Protein AF-A0A8J2VKD3-F1 (afdb_monomer_lite)

Radius of gyration: 19.56 Å; chains: 1; bounding box: 40×34×64 Å

Sequence (168 aa):
MDTKQLANISHPVIVAPKLNPDPFVYVVRDGKDEYSLRLWQADGKEKLLEKRLDVKQVKNHRLVEWSPSGKYILVGGNRIYRASDGRIAKRLNGTAGTWSPERDRLLYVAQNRSAPGWEAPLPALAGFYLSSRRDRMLVMEEGSQGTQLRLIDLLSHQKEEAADLFTS

pLDDT: mean 74.24, std 14.99, range [37.31, 95.75]

Structure (mmCIF, N/CA/C/O backbone):
data_AF-A0A8J2VKD3-F1
#
_entry.id   AF-A0A8J2VKD3-F1
#
loop_
_atom_site.group_PDB
_atom_site.id
_atom_site.type_symbol
_atom_site.label_atom_id
_atom_site.label_alt_id
_atom_site.label_comp_id
_atom_site.label_asym_id
_atom_site.label_entity_id
_atom_site.label_seq_id
_atom_site.pdbx_PDB_ins_code
_atom_site.Cartn_x
_atom_site.Cartn_y
_atom_site.Cartn_z
_atom_site.occupancy
_atom_site.B_iso_or_equiv
_atom_site.auth_seq_id
_atom_site.auth_comp_id
_atom_site.auth_asym_id
_atom_site.auth_atom_id
_atom_site.pdbx_PDB_model_num
ATOM 1 N N . MET A 1 1 ? -8.721 4.374 21.906 1.00 52.59 1 MET A N 1
ATOM 2 C CA . MET A 1 1 ? -7.567 5.170 21.443 1.00 52.59 1 MET A CA 1
ATOM 3 C C . MET A 1 1 ? -7.432 6.390 22.352 1.00 52.59 1 MET A C 1
ATOM 5 O O . MET A 1 1 ? -8.423 7.081 22.545 1.00 52.59 1 MET A O 1
ATOM 9 N N . ASP A 1 2 ? -6.276 6.579 22.993 1.00 50.72 2 ASP A N 1
ATOM 10 C CA . ASP A 1 2 ? -6.001 7.702 23.912 1.00 50.72 2 ASP A CA 1
ATOM 11 C C . ASP A 1 2 ? -5.926 9.022 23.122 1.00 50.72 2 ASP A C 1
ATOM 13 O O . ASP A 1 2 ? -5.293 9.085 22.065 1.00 50.72 2 ASP A O 1
ATOM 17 N N . THR A 1 3 ? -6.565 10.080 23.620 1.00 44.22 3 THR A N 1
ATOM 18 C CA . THR A 1 3 ? -6.616 11.407 22.988 1.00 44.22 3 THR A CA 1
ATOM 19 C C . THR A 1 3 ? -5.232 12.034 22.806 1.00 44.22 3 THR A C 1
ATOM 21 O O . THR A 1 3 ? -5.037 12.798 21.861 1.00 44.22 3 THR A O 1
ATOM 24 N N . LYS A 1 4 ? -4.230 11.649 23.611 1.00 51.06 4 LYS A N 1
ATOM 25 C CA . LYS A 1 4 ? -2.829 12.062 23.404 1.00 51.06 4 LYS A CA 1
ATOM 26 C C . LYS A 1 4 ? -2.213 11.537 22.104 1.00 51.06 4 LYS A C 1
ATOM 28 O O . LYS A 1 4 ? -1.332 12.192 21.554 1.00 51.06 4 LYS A O 1
ATOM 33 N N . GLN A 1 5 ? -2.658 10.389 21.584 1.00 53.00 5 GLN A N 1
ATOM 34 C CA . GLN A 1 5 ? -2.104 9.831 20.341 1.00 53.00 5 GLN A CA 1
ATOM 35 C C . GLN A 1 5 ? -2.562 10.589 19.090 1.00 53.00 5 GLN A C 1
ATOM 37 O O . GLN A 1 5 ? -1.850 10.584 18.086 1.00 53.00 5 GLN A O 1
ATOM 42 N N . LEU A 1 6 ? -3.712 11.268 19.148 1.00 53.53 6 LEU A N 1
ATOM 43 C CA . LEU A 1 6 ? -4.257 12.018 18.013 1.00 53.53 6 LEU A CA 1
ATOM 44 C C . LEU A 1 6 ? -3.453 13.293 17.713 1.00 53.53 6 LEU A C 1
ATOM 46 O O . LEU A 1 6 ? -3.327 13.668 16.551 1.00 53.53 6 LEU A O 1
ATOM 50 N N . ALA A 1 7 ? -2.847 13.916 18.731 1.00 58.62 7 ALA A N 1
ATOM 51 C CA . ALA A 1 7 ? -2.066 15.150 18.585 1.00 58.62 7 ALA A CA 1
ATOM 52 C C . ALA A 1 7 ? -0.778 14.983 17.749 1.00 58.62 7 ALA A C 1
ATOM 54 O O . ALA A 1 7 ? -0.238 15.969 17.253 1.00 58.62 7 ALA A O 1
ATOM 55 N N . ASN A 1 8 ? -0.302 13.745 17.568 1.00 65.12 8 ASN A N 1
ATOM 56 C CA . ASN A 1 8 ? 0.953 13.440 16.870 1.00 65.12 8 ASN A CA 1
ATOM 57 C C . ASN A 1 8 ? 0.745 12.861 15.460 1.00 65.12 8 ASN A C 1
ATOM 59 O O . ASN A 1 8 ? 1.705 12.414 14.820 1.00 65.12 8 ASN A O 1
ATOM 63 N N . ILE A 1 9 ? -0.496 12.848 14.963 1.00 64.12 9 ILE A N 1
ATOM 64 C CA . ILE A 1 9 ? -0.800 12.438 13.591 1.00 64.12 9 ILE A CA 1
ATOM 65 C C . ILE A 1 9 ? -0.387 13.576 12.666 1.00 64.12 9 ILE A C 1
ATOM 67 O O . ILE A 1 9 ? -0.958 14.661 12.691 1.00 64.12 9 ILE A O 1
ATOM 71 N N . SER A 1 10 ? 0.632 13.325 11.853 1.00 62.84 10 SER A N 1
ATOM 72 C CA . SER A 1 10 ? 1.192 14.351 10.969 1.00 62.84 10 SER A CA 1
ATOM 73 C C . SER A 1 10 ? 0.559 14.323 9.581 1.00 62.84 10 SER A C 1
ATOM 75 O O . SER A 1 10 ? 0.457 15.366 8.946 1.00 62.84 10 SER A O 1
ATOM 77 N N . HIS A 1 11 ? 0.097 13.153 9.128 1.00 61.97 11 HIS A N 1
ATOM 78 C CA . HIS A 1 11 ? -0.629 12.986 7.869 1.00 61.97 11 HIS A CA 1
ATOM 79 C C . HIS A 1 11 ? -1.651 11.843 8.020 1.00 61.97 11 HIS A C 1
ATOM 81 O O . HIS A 1 11 ? -1.253 10.748 8.435 1.00 61.97 11 HIS A O 1
ATOM 87 N N . PRO A 1 12 ? -2.947 12.042 7.709 1.00 55.41 12 PRO A N 1
ATOM 88 C CA . PRO A 1 12 ? -3.884 10.933 7.552 1.00 55.41 12 PRO A CA 1
ATOM 89 C C . PRO A 1 12 ? -3.555 10.186 6.254 1.00 55.41 12 PRO A C 1
ATOM 91 O O . PRO A 1 12 ? -3.423 10.807 5.201 1.00 55.41 12 PRO A O 1
ATOM 94 N N . VAL A 1 13 ? -3.387 8.860 6.317 1.00 62.69 13 VAL A N 1
ATOM 95 C CA . VAL A 1 13 ? -2.843 8.070 5.195 1.00 62.69 13 VAL A CA 1
ATOM 96 C C . VAL A 1 13 ? -3.793 6.954 4.749 1.00 62.69 13 VAL A C 1
ATOM 98 O O . VAL A 1 13 ? -3.344 5.920 4.291 1.00 62.69 13 VAL A O 1
ATOM 101 N N . ILE A 1 14 ? -5.110 7.194 4.744 1.00 71.25 14 ILE A N 1
ATOM 102 C CA . ILE A 1 14 ? -6.110 6.368 4.023 1.00 71.25 14 ILE A CA 1
ATOM 103 C C . ILE A 1 14 ? -6.632 5.144 4.821 1.00 71.25 14 ILE A C 1
ATOM 105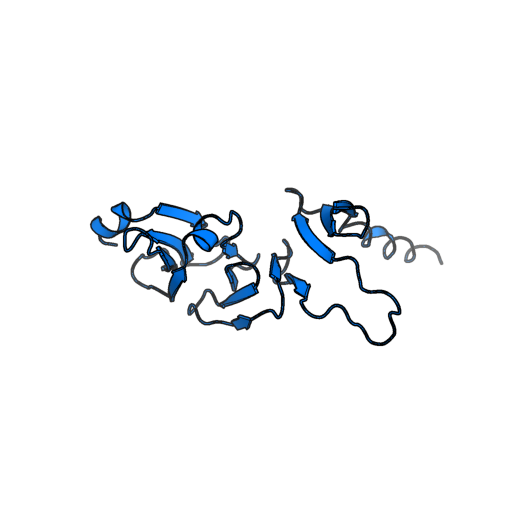 O O . ILE A 1 14 ? -5.889 4.440 5.511 1.00 71.25 14 ILE A O 1
ATOM 109 N N . VAL A 1 15 ? -7.943 4.892 4.704 1.00 72.81 15 VAL A N 1
ATOM 110 C CA . VAL A 1 15 ? -8.681 3.736 5.260 1.00 72.81 15 VAL A CA 1
ATOM 111 C C . VAL A 1 15 ? -8.788 2.634 4.197 1.00 72.81 15 VAL A C 1
ATOM 113 O O . VAL A 1 15 ? -8.878 2.943 3.006 1.00 72.81 15 VAL A O 1
ATOM 116 N N . ALA A 1 16 ? -8.762 1.361 4.601 1.00 74.38 16 ALA A N 1
ATOM 117 C CA . ALA A 1 16 ? -8.997 0.248 3.686 1.00 74.38 16 ALA A CA 1
ATOM 118 C C . ALA A 1 16 ? -10.392 0.341 3.033 1.00 74.38 16 ALA A C 1
ATOM 120 O O . ALA A 1 16 ? -11.340 0.792 3.664 1.00 74.38 16 ALA A O 1
ATOM 121 N N . PRO A 1 17 ? -10.549 -0.084 1.769 1.00 68.31 17 PRO A N 1
ATOM 122 C CA . PRO A 1 17 ? -11.818 0.085 1.066 1.00 68.31 17 PRO A CA 1
ATOM 123 C C . PRO A 1 17 ? -12.893 -0.980 1.369 1.00 68.31 17 PRO A C 1
ATOM 125 O O . PRO A 1 17 ? -14.026 -0.780 0.934 1.00 68.31 17 PRO A O 1
ATOM 128 N N . LYS A 1 18 ? -12.570 -2.136 1.985 1.00 65.94 18 LYS A N 1
ATOM 129 C CA . LYS A 1 18 ? -13.461 -3.328 1.978 1.00 65.94 18 LYS A CA 1
ATOM 130 C C . LYS A 1 18 ? -13.312 -4.335 3.143 1.00 65.94 18 LYS A C 1
ATOM 132 O O . LYS A 1 18 ? -13.705 -5.490 2.971 1.00 65.94 18 LYS A O 1
ATOM 137 N N . LEU A 1 19 ? -12.737 -3.993 4.295 1.00 61.25 19 LEU A N 1
ATOM 138 C CA . LEU A 1 19 ? -12.532 -4.966 5.384 1.00 61.25 19 LEU A CA 1
ATOM 139 C C . LEU A 1 19 ? -13.456 -4.681 6.578 1.00 61.25 19 LEU A C 1
ATOM 141 O O . LEU A 1 19 ? -13.779 -3.550 6.884 1.00 61.25 19 LEU A O 1
ATOM 145 N N . ASN A 1 20 ? -13.897 -5.712 7.295 1.00 56.16 20 ASN A N 1
ATOM 146 C CA . ASN A 1 20 ? -14.589 -5.523 8.571 1.00 56.16 20 ASN A CA 1
ATOM 147 C C . ASN A 1 20 ? -13.849 -6.309 9.665 1.00 56.16 20 ASN A C 1
ATOM 149 O O . ASN A 1 20 ? -13.757 -7.533 9.525 1.00 56.16 20 ASN A O 1
ATOM 153 N N . PRO A 1 21 ? -13.338 -5.653 10.727 1.00 68.69 21 PRO A N 1
ATOM 154 C CA . PRO A 1 21 ? -13.205 -4.196 10.884 1.00 68.69 21 PRO A CA 1
ATOM 155 C C . PRO A 1 21 ? -12.180 -3.606 9.898 1.00 68.69 21 PRO A C 1
ATOM 157 O O . PRO A 1 21 ? -11.140 -4.216 9.650 1.00 68.69 21 PRO A O 1
ATOM 160 N N . ASP A 1 22 ? -12.465 -2.423 9.338 1.00 75.69 22 ASP A N 1
ATOM 161 C CA . ASP A 1 22 ? -11.589 -1.759 8.360 1.00 75.69 22 ASP A CA 1
ATOM 162 C C . ASP A 1 22 ? -10.271 -1.346 9.022 1.00 75.69 22 ASP A C 1
ATOM 164 O O . ASP A 1 22 ? -10.269 -0.560 9.974 1.00 75.69 22 ASP A O 1
ATOM 168 N N . PRO A 1 23 ? -9.116 -1.825 8.547 1.00 82.75 23 PRO A N 1
ATOM 169 C CA . PRO A 1 23 ? -7.860 -1.296 9.010 1.00 82.75 23 PRO A CA 1
ATOM 170 C C . PRO A 1 23 ? -7.547 0.060 8.357 1.00 82.75 23 PRO A C 1
ATOM 172 O O . PRO A 1 23 ? -7.898 0.326 7.207 1.00 82.75 23 PRO A O 1
ATOM 175 N N . PHE A 1 24 ? -6.843 0.929 9.075 1.00 83.88 24 PHE A N 1
ATOM 176 C CA . PHE A 1 24 ? -6.431 2.247 8.590 1.00 83.88 24 PHE A CA 1
ATOM 177 C C . PHE A 1 24 ? -4.958 2.518 8.886 1.00 83.88 24 PHE A C 1
ATOM 179 O O . PHE A 1 24 ? -4.385 1.978 9.838 1.00 83.88 24 PHE A O 1
ATOM 186 N N . VAL A 1 25 ? -4.340 3.362 8.055 1.00 85.81 25 VAL A N 1
ATOM 187 C CA . VAL A 1 25 ? -2.920 3.712 8.161 1.00 85.81 25 VAL A CA 1
ATOM 188 C C . VAL A 1 25 ? -2.743 5.196 8.455 1.00 85.81 25 VAL A C 1
ATOM 190 O O . VAL A 1 25 ? -3.419 6.054 7.886 1.00 85.81 25 VAL A O 1
ATOM 193 N N . TYR A 1 26 ? -1.789 5.515 9.324 1.00 86.56 26 TYR A N 1
ATOM 194 C CA . TYR A 1 26 ? -1.380 6.890 9.587 1.00 86.56 26 TYR A CA 1
ATOM 195 C C . TYR A 1 26 ? 0.122 7.002 9.826 1.00 86.56 26 TYR A C 1
ATOM 197 O O . TYR A 1 26 ? 0.792 6.034 10.198 1.00 86.56 26 TYR A O 1
ATOM 205 N N . VAL A 1 27 ? 0.643 8.210 9.610 1.00 86.44 27 VAL A N 1
ATOM 206 C CA . VAL A 1 27 ? 2.015 8.565 9.971 1.00 86.44 27 VAL A CA 1
ATOM 207 C C . VAL A 1 27 ? 1.997 9.342 11.281 1.00 86.44 27 VAL A C 1
ATOM 209 O O . VAL A 1 27 ? 1.335 10.375 11.410 1.00 86.44 27 VAL A O 1
ATOM 212 N N . VAL A 1 28 ? 2.753 8.839 12.250 1.00 85.94 28 VAL A N 1
ATOM 213 C CA . VAL A 1 28 ? 2.994 9.486 13.541 1.00 85.94 28 VAL A CA 1
ATOM 214 C C . VAL A 1 28 ? 4.340 10.156 13.510 1.00 85.94 28 VAL A C 1
ATOM 216 O O . VAL A 1 28 ? 5.304 9.563 13.034 1.00 85.94 28 VAL A O 1
ATOM 219 N N . ARG A 1 29 ? 4.408 11.368 14.050 1.00 87.19 29 ARG A N 1
ATOM 220 C CA . ARG A 1 29 ? 5.675 12.001 14.390 1.00 87.19 29 ARG A CA 1
ATOM 221 C C . ARG A 1 29 ? 6.027 11.629 15.829 1.00 87.19 29 ARG A C 1
ATOM 223 O O . ARG A 1 29 ? 5.385 12.110 16.758 1.00 87.19 29 ARG A O 1
ATOM 230 N N . ASP A 1 30 ? 7.016 10.760 15.999 1.00 84.12 30 ASP A N 1
ATOM 231 C CA . ASP A 1 30 ? 7.491 10.311 17.315 1.00 84.12 30 ASP A CA 1
ATOM 232 C C . ASP A 1 30 ? 8.596 11.236 17.872 1.00 84.12 30 ASP A C 1
ATOM 234 O O . ASP A 1 30 ? 8.854 11.245 19.072 1.00 84.12 30 ASP A O 1
ATOM 238 N N . GLY A 1 31 ? 9.214 12.062 17.015 1.00 82.50 31 GLY A N 1
ATOM 239 C CA . GLY A 1 31 ? 10.277 13.003 17.379 1.00 82.50 31 GLY A CA 1
ATOM 240 C C . GLY A 1 31 ? 10.517 14.083 16.317 1.00 82.50 31 GLY A C 1
ATOM 241 O O . GLY A 1 31 ? 9.763 14.207 15.350 1.00 82.50 31 GLY A O 1
ATOM 242 N N . LYS A 1 32 ? 11.576 14.894 16.470 1.00 82.38 32 LYS A N 1
ATOM 243 C CA . LYS A 1 32 ? 11.846 16.048 15.582 1.00 82.38 32 LYS A CA 1
ATOM 244 C C . LYS A 1 32 ? 11.907 15.650 14.101 1.00 82.38 32 LYS A C 1
ATOM 246 O O . LYS A 1 32 ? 11.291 16.334 13.290 1.00 82.38 32 LYS A O 1
ATOM 251 N N . ASP A 1 33 ? 12.516 14.513 13.783 1.00 82.88 33 ASP A N 1
ATOM 252 C CA . ASP A 1 33 ? 12.587 13.949 12.427 1.00 82.88 33 ASP A CA 1
ATOM 253 C C . ASP A 1 33 ? 12.338 12.432 12.418 1.00 82.88 33 ASP A C 1
ATOM 255 O O . ASP A 1 33 ? 12.730 11.718 11.495 1.00 82.88 33 ASP A O 1
ATOM 259 N N . GLU A 1 34 ? 11.672 11.936 13.461 1.00 84.25 34 GLU A N 1
ATOM 260 C CA . GLU A 1 34 ? 11.356 10.522 13.629 1.00 84.25 34 GLU A CA 1
ATOM 261 C C . GLU A 1 34 ? 9.879 10.296 13.344 1.00 84.25 34 GLU A C 1
ATOM 263 O O . GLU A 1 34 ? 9.010 10.898 13.983 1.00 84.25 34 GLU A O 1
ATOM 268 N N . TYR A 1 35 ? 9.605 9.424 12.376 1.00 88.06 35 TYR A N 1
ATOM 269 C CA . TYR A 1 35 ? 8.253 9.118 11.945 1.00 88.06 35 TYR A CA 1
ATOM 270 C C . TYR A 1 35 ? 8.015 7.616 11.928 1.00 88.06 35 TYR A C 1
ATOM 272 O O . TYR A 1 35 ? 8.899 6.837 11.563 1.00 88.06 35 TYR A O 1
ATOM 280 N N . SER A 1 36 ? 6.789 7.217 12.245 1.00 89.50 36 SER A N 1
ATOM 281 C CA . SER A 1 36 ? 6.357 5.827 12.165 1.00 89.50 36 SER A CA 1
ATOM 282 C C . SER A 1 36 ? 5.079 5.700 11.353 1.00 89.50 36 SER A C 1
ATOM 284 O O . SER A 1 36 ? 4.108 6.418 11.582 1.00 89.50 36 SER A O 1
ATOM 286 N N . LEU A 1 37 ? 5.064 4.747 10.423 1.00 90.56 37 LEU A N 1
ATOM 287 C CA . LEU A 1 37 ? 3.845 4.249 9.804 1.00 90.56 37 LEU A CA 1
ATOM 288 C C . LEU A 1 37 ? 3.176 3.271 10.760 1.00 90.56 37 LEU A C 1
ATOM 290 O O . LEU A 1 37 ? 3.819 2.304 11.181 1.00 90.56 37 LEU A O 1
ATOM 294 N N . ARG A 1 38 ? 1.902 3.491 11.074 1.00 89.25 38 ARG A N 1
ATOM 295 C CA . ARG A 1 38 ? 1.126 2.586 11.924 1.00 89.25 38 ARG A CA 1
ATOM 296 C C . ARG A 1 38 ? -0.140 2.115 11.220 1.00 89.25 38 ARG A C 1
ATOM 298 O O . ARG A 1 38 ? -0.833 2.927 10.616 1.00 89.25 38 ARG A O 1
ATOM 305 N N . LEU A 1 39 ? -0.427 0.818 11.330 1.00 88.31 39 LEU A N 1
ATOM 306 C CA . LEU A 1 39 ? -1.646 0.165 10.839 1.00 88.31 39 LEU A CA 1
ATOM 307 C C . LEU A 1 39 ? -2.480 -0.314 12.027 1.00 88.31 39 LEU A C 1
ATOM 309 O O . LEU A 1 39 ? -1.955 -1.026 12.887 1.00 88.31 39 LEU A O 1
ATOM 313 N N . TRP A 1 40 ? -3.758 0.044 12.047 1.00 86.56 40 TRP A N 1
ATOM 314 C CA . TRP A 1 40 ? -4.685 -0.263 13.139 1.00 86.56 40 TRP A CA 1
ATOM 315 C C . TRP A 1 40 ? -5.991 -0.809 12.612 1.00 86.56 40 TRP A C 1
ATOM 317 O O . TRP A 1 40 ? -6.363 -0.467 11.496 1.00 86.56 40 TRP A O 1
ATOM 327 N N . GLN A 1 41 ? -6.699 -1.588 13.423 1.00 82.31 41 GLN A N 1
ATOM 328 C CA . GLN A 1 41 ? -8.107 -1.888 13.171 1.00 82.31 41 GLN A CA 1
ATOM 329 C C . GLN A 1 41 ? -9.007 -0.710 13.559 1.00 82.31 41 GLN A C 1
ATOM 331 O O . GLN A 1 41 ? -8.690 0.037 14.487 1.00 82.31 41 GLN A O 1
ATOM 336 N N . ALA A 1 42 ? -10.147 -0.564 12.872 1.00 73.50 42 ALA A N 1
ATOM 337 C CA . ALA A 1 42 ? -11.159 0.465 13.143 1.00 73.50 42 ALA A CA 1
ATOM 338 C C . ALA A 1 42 ? -11.654 0.480 14.597 1.00 73.50 42 ALA A C 1
ATOM 340 O O . ALA A 1 42 ? -12.063 1.528 15.092 1.00 73.50 42 ALA A O 1
ATOM 341 N N . ASP A 1 43 ? -11.587 -0.651 15.302 1.00 74.38 43 ASP A N 1
ATOM 342 C CA . ASP A 1 43 ? -11.947 -0.719 16.719 1.00 74.38 43 ASP A CA 1
ATOM 343 C C . ASP A 1 43 ? -10.941 0.007 17.640 1.00 74.38 43 ASP A C 1
ATOM 345 O O . ASP A 1 43 ? -11.207 0.215 18.827 1.00 74.38 43 ASP A O 1
ATOM 349 N N . GLY A 1 44 ? -9.793 0.420 17.090 1.00 69.25 44 GLY A N 1
ATOM 350 C CA . GLY A 1 44 ? -8.736 1.164 17.763 1.00 69.25 44 GLY A CA 1
ATOM 351 C C . GLY A 1 44 ? -8.038 0.387 18.878 1.00 69.25 44 GLY A C 1
ATOM 352 O O . GLY A 1 44 ? -7.323 1.005 19.674 1.00 69.25 44 GLY A O 1
ATOM 353 N N . LYS A 1 45 ? -8.266 -0.928 18.980 1.00 74.12 45 LYS A N 1
ATOM 354 C CA . LYS A 1 45 ? -7.712 -1.793 20.031 1.00 74.12 45 LYS A CA 1
ATOM 355 C C . LYS A 1 45 ? -6.508 -2.579 19.540 1.00 74.12 45 LYS A C 1
ATOM 357 O O . LYS A 1 45 ? -5.597 -2.827 20.327 1.00 74.12 45 LYS A O 1
ATOM 362 N N . GLU A 1 46 ? -6.474 -2.925 18.256 1.00 79.50 46 GLU A N 1
ATOM 363 C CA . GLU A 1 46 ? -5.421 -3.764 17.691 1.00 79.50 46 GLU A CA 1
ATOM 364 C C . GLU A 1 46 ? -4.496 -2.992 16.736 1.00 79.50 46 GLU A C 1
ATOM 366 O O . GLU A 1 46 ? -4.931 -2.408 15.739 1.00 79.50 46 GLU A O 1
ATOM 371 N N . LYS A 1 47 ? -3.189 -3.013 17.040 1.00 87.88 47 LYS A N 1
ATOM 372 C CA . LYS A 1 47 ? -2.116 -2.490 16.181 1.00 87.88 47 LYS A CA 1
ATOM 373 C C . LYS A 1 47 ? -1.479 -3.644 15.416 1.00 87.88 47 LYS A C 1
ATOM 375 O O . LYS A 1 47 ? -0.869 -4.520 16.021 1.00 87.88 47 LYS A O 1
ATOM 380 N N . LEU A 1 48 ? -1.551 -3.589 14.091 1.00 86.06 48 LEU A N 1
ATOM 381 C CA . LEU A 1 48 ? -1.103 -4.668 13.208 1.00 86.06 48 LEU A CA 1
ATOM 382 C C . LEU A 1 48 ? 0.329 -4.446 12.699 1.00 86.06 48 LEU A C 1
ATOM 384 O O . LEU A 1 48 ? 1.085 -5.397 12.540 1.00 86.06 48 LEU A O 1
ATOM 388 N N . LEU A 1 49 ? 0.738 -3.193 12.471 1.00 89.25 49 LEU A N 1
ATOM 389 C CA . LEU A 1 49 ? 2.079 -2.852 11.981 1.00 89.25 49 LEU A CA 1
ATOM 390 C C . LEU A 1 49 ? 2.579 -1.546 12.589 1.00 89.25 49 LEU A C 1
ATOM 392 O O . LEU A 1 49 ? 1.833 -0.576 12.713 1.00 89.25 49 LEU A O 1
ATOM 396 N N . GLU A 1 50 ? 3.874 -1.516 12.895 1.00 91.06 50 GLU A N 1
ATOM 397 C CA . GLU A 1 50 ? 4.629 -0.300 13.180 1.00 91.06 50 GLU A CA 1
ATOM 398 C C . GLU A 1 50 ? 5.955 -0.331 12.420 1.00 91.06 50 GLU A C 1
ATOM 400 O O . GLU A 1 50 ? 6.726 -1.289 12.512 1.00 91.06 50 GLU A O 1
ATOM 405 N N . LYS A 1 51 ? 6.215 0.713 11.634 1.00 89.75 51 LYS A N 1
ATOM 406 C CA . LYS A 1 51 ? 7.425 0.822 10.825 1.00 89.75 51 LYS A CA 1
ATOM 407 C C . LYS A 1 51 ? 8.005 2.225 10.909 1.00 89.75 51 LYS A C 1
ATOM 409 O O . LYS A 1 51 ? 7.365 3.172 10.472 1.00 89.75 51 LYS A O 1
ATOM 414 N N . ARG A 1 52 ? 9.271 2.329 11.320 1.00 90.81 52 ARG A N 1
ATOM 415 C CA . ARG A 1 52 ? 10.032 3.579 11.216 1.00 90.81 52 ARG A CA 1
ATOM 416 C C . ARG A 1 52 ? 10.222 4.005 9.758 1.00 90.81 52 ARG A C 1
ATOM 418 O O . ARG A 1 52 ? 10.498 3.170 8.877 1.00 90.81 52 ARG A O 1
ATOM 425 N N . LEU A 1 53 ? 10.073 5.305 9.549 1.00 85.81 53 LEU A N 1
ATOM 426 C CA . LEU A 1 53 ? 10.204 6.023 8.293 1.00 85.81 53 LEU A CA 1
ATOM 427 C C . LEU A 1 53 ? 11.226 7.148 8.449 1.00 85.81 53 LEU A C 1
ATOM 429 O O . LEU A 1 53 ? 11.331 7.761 9.511 1.00 85.81 53 LEU A O 1
ATOM 433 N N . ASP A 1 54 ? 11.934 7.447 7.367 1.00 84.00 54 ASP A N 1
ATOM 434 C CA . ASP A 1 54 ? 12.701 8.686 7.258 1.00 84.00 54 ASP A CA 1
ATOM 435 C C . ASP A 1 54 ? 11.831 9.838 6.712 1.00 84.00 54 ASP A C 1
ATOM 437 O O . ASP A 1 54 ? 10.778 9.629 6.100 1.00 84.00 54 ASP A O 1
ATOM 441 N N . VAL A 1 55 ? 12.282 11.082 6.900 1.00 79.31 55 VAL A N 1
ATOM 442 C CA . VAL A 1 55 ? 11.545 12.279 6.459 1.00 79.31 55 VAL A CA 1
ATOM 443 C C . VAL A 1 55 ? 11.329 12.339 4.937 1.00 79.31 55 VAL A C 1
ATOM 445 O O . VAL A 1 55 ? 10.349 12.928 4.479 1.00 79.31 55 VAL A O 1
ATOM 448 N N . LYS A 1 56 ? 12.207 11.730 4.126 1.00 81.56 56 LYS A N 1
ATOM 449 C CA . LYS A 1 56 ? 12.055 11.709 2.660 1.00 81.56 56 LYS A CA 1
ATOM 450 C C . LYS A 1 56 ? 10.926 10.763 2.253 1.00 81.56 56 LYS A C 1
ATOM 452 O O . LYS A 1 56 ? 10.165 11.089 1.348 1.00 81.56 56 LYS A O 1
ATOM 457 N N . GLN A 1 57 ? 10.780 9.634 2.945 1.00 79.50 57 GLN A N 1
ATOM 458 C CA . GLN A 1 57 ? 9.674 8.695 2.759 1.00 79.50 57 GLN A CA 1
ATOM 459 C C . GLN A 1 57 ? 8.331 9.334 3.107 1.00 79.50 57 GLN A C 1
ATOM 461 O O . GLN A 1 57 ? 7.384 9.183 2.342 1.00 79.50 57 GLN A O 1
ATOM 466 N N . VAL A 1 58 ? 8.254 10.091 4.206 1.00 79.50 58 VAL A N 1
ATOM 467 C CA . VAL A 1 58 ? 7.021 10.797 4.608 1.00 79.50 58 VAL A CA 1
ATOM 468 C C . VAL A 1 58 ? 6.590 11.834 3.571 1.00 79.50 58 VAL A C 1
ATOM 470 O O . VAL A 1 58 ? 5.402 11.984 3.311 1.00 79.50 58 VAL A O 1
ATOM 473 N N . LYS A 1 59 ? 7.546 12.511 2.926 1.00 76.50 59 LYS A N 1
ATOM 474 C CA . LYS A 1 59 ? 7.273 13.487 1.857 1.00 76.50 59 LYS A CA 1
ATOM 475 C C . LYS A 1 59 ? 6.838 12.851 0.531 1.00 76.50 59 LYS A C 1
ATOM 477 O O . LYS A 1 59 ? 6.461 13.571 -0.391 1.00 76.50 59 LYS A O 1
ATOM 482 N N . ASN A 1 60 ? 6.902 11.527 0.396 1.00 74.62 60 ASN A N 1
ATOM 483 C CA . ASN A 1 60 ? 6.468 10.852 -0.817 1.00 74.62 60 ASN A CA 1
ATOM 484 C C . ASN A 1 60 ? 4.935 10.737 -0.849 1.00 74.62 60 ASN A C 1
ATOM 486 O O . ASN A 1 60 ? 4.337 10.021 -0.049 1.00 74.62 60 ASN A O 1
ATOM 490 N N . HIS A 1 61 ? 4.308 11.381 -1.836 1.00 67.50 61 HIS A N 1
ATOM 491 C CA . HIS A 1 61 ? 2.855 11.368 -2.038 1.00 67.50 61 HIS A CA 1
ATOM 492 C C . HIS A 1 61 ? 2.256 9.968 -2.295 1.00 67.50 61 HIS A C 1
ATOM 494 O O . HIS A 1 61 ? 1.046 9.801 -2.193 1.00 67.50 61 HIS A O 1
ATOM 500 N N . ARG A 1 62 ? 3.078 8.953 -2.607 1.00 76.00 62 ARG A N 1
ATOM 501 C CA . ARG A 1 62 ? 2.674 7.540 -2.764 1.00 76.00 62 ARG A CA 1
ATOM 502 C C . ARG A 1 62 ? 3.303 6.624 -1.717 1.00 76.00 62 ARG A C 1
ATOM 504 O O . ARG A 1 62 ? 3.656 5.482 -2.007 1.00 76.00 62 ARG A O 1
ATOM 511 N N . LEU A 1 63 ? 3.492 7.120 -0.495 1.00 83.19 63 LEU A N 1
ATOM 512 C CA . LEU A 1 63 ? 4.065 6.322 0.587 1.00 83.19 63 LEU A CA 1
ATOM 513 C C . LEU A 1 63 ? 3.278 5.026 0.849 1.00 83.19 63 LEU A C 1
ATOM 515 O O . LEU A 1 63 ? 3.900 4.011 1.159 1.00 83.19 63 LEU A O 1
ATOM 519 N N . VAL A 1 64 ? 1.947 5.053 0.726 1.00 88.44 64 VAL A N 1
ATOM 520 C CA . VAL A 1 64 ? 1.060 3.916 1.009 1.00 88.44 64 VAL A CA 1
ATOM 521 C C . VAL A 1 64 ? 0.010 3.771 -0.086 1.00 88.44 64 VAL A C 1
ATOM 523 O O . VAL A 1 64 ? -0.623 4.754 -0.464 1.00 88.44 64 VAL A O 1
ATOM 526 N N . GLU A 1 65 ? -0.217 2.541 -0.544 1.00 88.44 65 GLU A N 1
ATOM 527 C CA . GLU A 1 65 ? -1.325 2.194 -1.435 1.00 88.44 65 GLU A CA 1
ATOM 528 C C . GLU A 1 65 ? -1.972 0.865 -1.010 1.00 88.44 65 GLU A C 1
ATOM 530 O O . GLU A 1 65 ? -1.290 -0.152 -0.850 1.00 88.44 65 GLU A O 1
ATOM 535 N N . TRP A 1 66 ? -3.293 0.864 -0.840 1.00 89.25 66 TRP A N 1
ATOM 536 C CA . TRP A 1 66 ? -4.075 -0.344 -0.576 1.00 89.25 66 TRP A CA 1
ATOM 537 C C . TRP A 1 66 ? -4.295 -1.143 -1.859 1.00 89.25 66 TRP A C 1
ATOM 539 O O . TRP A 1 66 ? -4.557 -0.561 -2.912 1.00 89.25 66 TRP A O 1
ATOM 549 N N . SER A 1 67 ? -4.228 -2.473 -1.771 1.00 90.00 67 SER A N 1
ATOM 550 C CA . SER A 1 67 ? -4.690 -3.325 -2.866 1.00 90.00 67 SER A CA 1
ATOM 551 C C . SER A 1 67 ? -6.216 -3.224 -3.007 1.00 90.00 67 SER A C 1
ATOM 553 O O . SER A 1 67 ? -6.899 -2.949 -2.016 1.00 90.00 67 SER A O 1
ATOM 555 N N . PRO A 1 68 ? -6.793 -3.479 -4.195 1.00 83.25 68 PRO A N 1
ATOM 556 C CA . PRO A 1 68 ? -8.240 -3.371 -4.413 1.00 83.25 68 PRO A CA 1
ATOM 557 C C . PRO A 1 68 ? -9.092 -4.233 -3.485 1.00 83.25 68 PRO A C 1
ATOM 559 O O . PRO A 1 68 ? -10.214 -3.862 -3.141 1.00 83.25 68 PRO A O 1
ATOM 562 N N . SER A 1 69 ? -8.574 -5.393 -3.074 1.00 85.62 69 SER A N 1
ATOM 563 C CA . SER A 1 69 ? -9.269 -6.262 -2.122 1.00 85.62 69 SER A CA 1
ATOM 564 C C . SER A 1 69 ? -9.146 -5.810 -0.664 1.00 85.62 69 SER A C 1
ATOM 566 O O . SER A 1 69 ? -9.802 -6.385 0.199 1.00 85.62 69 SER A O 1
ATOM 568 N N . GLY A 1 70 ? -8.263 -4.852 -0.366 1.00 87.56 70 GLY A N 1
ATOM 569 C CA . GLY A 1 70 ? -7.874 -4.477 0.992 1.00 87.56 70 GLY A CA 1
ATOM 570 C C . GLY A 1 70 ? -6.934 -5.476 1.681 1.00 87.56 70 GLY A C 1
ATOM 571 O O . GLY A 1 70 ? -6.456 -5.199 2.774 1.00 87.56 70 GLY A O 1
ATOM 572 N N . LYS A 1 71 ? -6.615 -6.630 1.077 1.00 89.00 71 LYS A N 1
ATOM 573 C CA . LYS A 1 71 ? -5.798 -7.675 1.728 1.00 89.00 71 LYS A CA 1
ATOM 574 C C . LYS A 1 71 ? -4.328 -7.293 1.882 1.00 89.00 71 LYS A C 1
ATOM 576 O O . LYS A 1 71 ? -3.645 -7.850 2.748 1.00 89.00 71 LYS A O 1
ATOM 581 N N . TYR A 1 72 ? -3.835 -6.378 1.049 1.00 92.38 72 TYR A N 1
ATOM 582 C CA . TYR A 1 72 ? -2.430 -5.995 1.018 1.00 92.38 72 TYR A CA 1
ATOM 583 C C . TYR A 1 72 ? -2.228 -4.482 1.011 1.00 92.38 72 TYR A C 1
ATOM 585 O O . TYR A 1 72 ? -3.067 -3.718 0.540 1.00 92.38 72 TYR A O 1
ATOM 593 N N . ILE A 1 73 ? -1.059 -4.067 1.494 1.00 92.12 73 ILE A N 1
ATOM 594 C CA . ILE A 1 73 ? -0.614 -2.675 1.527 1.00 92.12 73 ILE A CA 1
ATOM 595 C C . ILE A 1 73 ? 0.759 -2.595 0.869 1.00 92.12 73 ILE A C 1
ATOM 597 O O . ILE A 1 73 ? 1.687 -3.295 1.277 1.00 92.12 73 ILE A O 1
ATOM 601 N N . LEU A 1 74 ? 0.903 -1.729 -0.129 1.00 91.56 74 LEU A N 1
ATOM 602 C CA . LEU A 1 74 ? 2.185 -1.374 -0.719 1.00 91.56 74 LEU A CA 1
ATOM 603 C C . LEU A 1 74 ? 2.741 -0.151 0.008 1.00 91.56 74 LEU A C 1
ATOM 605 O O . LEU A 1 74 ? 2.134 0.914 -0.014 1.00 91.56 74 LEU A O 1
ATOM 609 N N . VAL A 1 75 ? 3.902 -0.299 0.641 1.00 89.88 75 VAL A N 1
ATOM 610 C CA . VAL A 1 75 ? 4.592 0.774 1.364 1.00 89.88 75 VAL A CA 1
ATOM 611 C C . VAL A 1 75 ? 5.898 1.119 0.659 1.00 89.88 75 VAL A C 1
ATOM 613 O O . VAL A 1 75 ? 6.730 0.244 0.389 1.00 89.88 75 VAL A O 1
ATOM 616 N N . GLY A 1 76 ? 6.089 2.408 0.378 1.00 85.38 76 GLY A N 1
ATOM 617 C CA . GLY A 1 76 ? 7.281 2.945 -0.280 1.00 85.38 76 GLY A CA 1
ATOM 618 C C . GLY A 1 76 ? 7.508 2.384 -1.686 1.00 85.38 76 GLY A C 1
ATOM 619 O O . GLY A 1 76 ? 8.650 2.302 -2.124 1.00 85.38 76 GLY A O 1
ATOM 620 N N . GLY A 1 77 ? 6.446 1.924 -2.356 1.00 85.75 77 GLY A N 1
ATOM 621 C CA . GLY A 1 77 ? 6.487 1.418 -3.730 1.00 85.75 77 GLY A CA 1
ATOM 622 C C . GLY A 1 77 ? 7.111 0.031 -3.927 1.00 85.75 77 GLY A C 1
ATOM 623 O O . GLY A 1 77 ? 7.078 -0.473 -5.045 1.00 85.75 77 GLY A O 1
ATOM 624 N N . ASN A 1 78 ? 7.660 -0.620 -2.893 1.00 88.50 78 ASN A N 1
ATOM 625 C CA . ASN A 1 78 ? 8.326 -1.921 -3.066 1.00 88.50 78 ASN A CA 1
ATOM 626 C C . ASN A 1 78 ? 8.153 -2.944 -1.934 1.00 88.50 78 ASN A C 1
ATOM 628 O O . ASN A 1 78 ? 8.618 -4.079 -2.066 1.00 88.50 78 ASN A O 1
ATOM 632 N N . ARG A 1 79 ? 7.497 -2.596 -0.823 1.00 92.25 79 ARG A N 1
ATOM 633 C CA . ARG A 1 79 ? 7.224 -3.545 0.267 1.00 92.25 79 ARG A CA 1
ATOM 634 C C . ARG A 1 79 ? 5.737 -3.817 0.359 1.00 92.25 79 ARG A C 1
ATOM 636 O O . ARG A 1 79 ? 4.965 -2.894 0.577 1.00 92.25 79 ARG A O 1
ATOM 643 N N . ILE A 1 80 ? 5.361 -5.080 0.224 1.00 94.75 80 ILE A N 1
ATOM 644 C CA . ILE A 1 80 ? 3.978 -5.535 0.306 1.00 94.75 80 ILE A CA 1
ATOM 645 C C . ILE A 1 80 ? 3.767 -6.153 1.682 1.00 94.75 80 ILE A C 1
ATOM 647 O O . ILE A 1 80 ? 4.442 -7.120 2.041 1.00 94.75 80 ILE A O 1
ATOM 651 N N . TYR A 1 81 ? 2.824 -5.602 2.432 1.00 93.88 81 TYR A N 1
ATOM 652 C CA . TYR A 1 81 ? 2.392 -6.082 3.737 1.00 93.88 81 TYR A CA 1
ATOM 653 C C . TYR A 1 81 ? 1.016 -6.725 3.625 1.00 93.88 81 TYR A C 1
ATOM 655 O O . TYR A 1 81 ? 0.188 -6.272 2.838 1.00 93.88 81 TYR A O 1
ATOM 663 N N . ARG A 1 82 ? 0.767 -7.772 4.406 1.00 92.88 82 ARG A N 1
ATOM 664 C CA . ARG A 1 82 ? -0.572 -8.319 4.600 1.00 92.88 82 ARG A CA 1
ATOM 665 C C . ARG A 1 82 ? -1.300 -7.454 5.623 1.00 92.88 82 ARG A C 1
ATOM 667 O O . ARG A 1 82 ? -0.770 -7.183 6.696 1.00 92.88 82 ARG A O 1
ATOM 674 N N . ALA A 1 83 ? -2.512 -7.031 5.289 1.00 88.00 83 ALA A N 1
ATOM 675 C CA . ALA A 1 83 ? -3.289 -6.150 6.149 1.00 88.00 83 ALA A CA 1
ATOM 676 C C . ALA A 1 83 ? -3.739 -6.836 7.444 1.00 88.00 83 ALA A C 1
ATOM 678 O O . ALA A 1 83 ? -3.791 -6.183 8.472 1.00 88.00 83 ALA A O 1
ATOM 679 N N . SER A 1 84 ? -4.019 -8.142 7.407 1.00 86.94 84 SER A N 1
ATOM 680 C CA . SER A 1 84 ? -4.595 -8.877 8.541 1.00 86.94 84 SER A CA 1
ATOM 681 C C . SER A 1 84 ? -3.658 -9.047 9.737 1.00 86.94 84 SER A C 1
ATOM 683 O O . SER A 1 84 ? -4.131 -9.244 10.845 1.00 86.94 84 SER A O 1
ATOM 685 N N . ASP A 1 85 ? -2.342 -9.038 9.519 1.00 88.19 85 ASP A N 1
ATOM 686 C CA . ASP A 1 85 ? -1.342 -9.288 10.567 1.00 88.19 85 ASP A CA 1
ATOM 687 C C . ASP A 1 85 ? -0.139 -8.334 10.499 1.00 88.19 85 ASP A C 1
ATOM 689 O O . ASP A 1 85 ? 0.822 -8.489 11.251 1.00 88.19 85 ASP A O 1
ATOM 693 N N . GLY A 1 86 ? -0.153 -7.385 9.556 1.00 89.75 86 GLY A N 1
ATOM 694 C CA . GLY A 1 86 ? 0.920 -6.422 9.336 1.00 89.75 86 GLY A CA 1
ATOM 695 C C . GLY A 1 86 ? 2.269 -7.027 8.939 1.00 89.75 86 GLY A C 1
ATOM 696 O O . GLY A 1 86 ? 3.285 -6.329 8.970 1.00 89.75 86 GLY A O 1
ATOM 697 N N . ARG A 1 87 ? 2.331 -8.308 8.554 1.00 92.19 87 ARG A N 1
ATOM 698 C CA . ARG A 1 87 ? 3.587 -8.965 8.164 1.00 92.19 87 ARG A CA 1
ATOM 699 C C . ARG A 1 87 ? 3.931 -8.680 6.708 1.00 92.19 87 ARG A C 1
ATOM 701 O O . ARG A 1 87 ? 3.060 -8.500 5.861 1.00 92.19 87 ARG A O 1
ATOM 708 N N . ILE A 1 88 ? 5.226 -8.668 6.390 1.00 94.25 88 ILE A N 1
ATOM 709 C CA . ILE A 1 88 ? 5.687 -8.537 5.001 1.00 94.25 88 ILE A CA 1
ATOM 710 C C . ILE A 1 88 ? 5.297 -9.801 4.235 1.00 94.25 88 ILE A C 1
ATOM 712 O O . ILE A 1 88 ? 5.777 -10.887 4.544 1.00 94.25 88 ILE A O 1
ATOM 716 N N . ALA A 1 89 ? 4.467 -9.639 3.209 1.00 95.75 89 ALA A N 1
ATOM 717 C CA . ALA A 1 89 ? 4.130 -10.693 2.263 1.00 95.75 89 ALA A CA 1
ATOM 718 C C . ALA A 1 89 ? 5.199 -10.823 1.168 1.00 95.75 89 ALA A C 1
ATOM 720 O O . ALA A 1 89 ? 5.539 -11.932 0.766 1.00 95.75 89 ALA A O 1
ATOM 721 N N . LYS A 1 90 ? 5.737 -9.695 0.674 1.00 94.56 90 LYS A N 1
ATOM 722 C CA . LYS A 1 90 ? 6.756 -9.691 -0.387 1.00 94.56 90 LYS A CA 1
ATOM 723 C C . LYS A 1 90 ? 7.569 -8.398 -0.407 1.00 94.56 90 LYS A C 1
ATOM 725 O O . LYS A 1 90 ? 7.059 -7.319 -0.110 1.00 94.56 90 LYS A O 1
ATOM 730 N N . ARG A 1 91 ? 8.835 -8.500 -0.814 1.00 92.56 91 ARG A N 1
ATOM 731 C CA . ARG A 1 91 ? 9.676 -7.358 -1.199 1.00 92.56 91 ARG A CA 1
ATOM 732 C C . ARG A 1 91 ? 9.924 -7.432 -2.697 1.00 92.56 91 ARG A C 1
ATOM 734 O O . ARG A 1 91 ? 10.362 -8.465 -3.196 1.00 92.56 91 ARG A O 1
ATOM 741 N N . LEU A 1 92 ? 9.592 -6.366 -3.408 1.00 87.19 92 LEU A N 1
ATOM 742 C CA . LEU A 1 92 ? 9.826 -6.265 -4.839 1.00 87.19 92 LEU A CA 1
ATOM 743 C C . LEU A 1 92 ? 11.280 -5.871 -5.076 1.00 87.19 92 LEU A C 1
ATOM 745 O O . LEU A 1 92 ? 11.801 -4.976 -4.409 1.00 87.19 92 LEU A O 1
ATOM 749 N N . ASN A 1 93 ? 11.913 -6.522 -6.047 1.00 83.31 93 ASN A N 1
ATOM 750 C CA . ASN A 1 93 ? 13.228 -6.125 -6.534 1.00 83.31 93 ASN A CA 1
ATOM 751 C C . ASN A 1 93 ? 13.077 -4.961 -7.530 1.00 83.31 93 ASN A C 1
ATOM 753 O O . ASN A 1 93 ? 13.189 -5.138 -8.744 1.00 83.31 93 ASN A O 1
ATOM 757 N N . GLY A 1 94 ? 12.691 -3.796 -7.012 1.00 77.12 94 GLY A N 1
ATOM 758 C CA . GLY A 1 94 ? 12.294 -2.643 -7.806 1.00 77.12 94 GLY A CA 1
ATOM 759 C C . GLY A 1 94 ? 12.248 -1.340 -7.015 1.00 77.12 94 GLY A C 1
ATOM 760 O O . GLY A 1 94 ? 12.317 -1.340 -5.781 1.00 77.12 94 GLY A O 1
ATOM 761 N N . THR A 1 95 ? 12.144 -0.226 -7.739 1.00 76.50 95 THR A N 1
ATOM 762 C CA . THR A 1 95 ? 12.237 1.139 -7.185 1.00 76.50 95 THR A CA 1
ATOM 763 C C . THR A 1 95 ? 10.884 1.826 -7.008 1.00 76.50 95 THR A C 1
ATOM 765 O O . THR A 1 95 ? 10.762 2.709 -6.165 1.00 76.50 95 THR A O 1
ATOM 768 N N . ALA A 1 96 ? 9.864 1.411 -7.759 1.00 77.62 96 ALA A N 1
ATOM 769 C CA . ALA A 1 96 ? 8.511 1.954 -7.684 1.00 77.62 96 ALA A CA 1
ATOM 770 C C . ALA A 1 96 ? 7.489 0.910 -8.135 1.00 77.62 96 ALA A C 1
ATOM 772 O O . ALA A 1 96 ? 7.780 0.118 -9.032 1.00 77.62 96 ALA A O 1
ATOM 773 N N . GLY A 1 97 ? 6.287 0.945 -7.564 1.00 83.31 97 GLY A N 1
ATOM 774 C CA . GLY A 1 97 ? 5.192 0.054 -7.925 1.00 83.31 97 GLY A CA 1
ATOM 775 C C . GLY A 1 97 ? 3.828 0.638 -7.574 1.00 83.31 97 GLY A C 1
ATOM 776 O O . GLY A 1 97 ? 3.749 1.598 -6.810 1.00 83.31 97 GLY A O 1
ATOM 777 N N . THR A 1 98 ? 2.775 0.073 -8.162 1.00 85.94 98 THR A N 1
ATO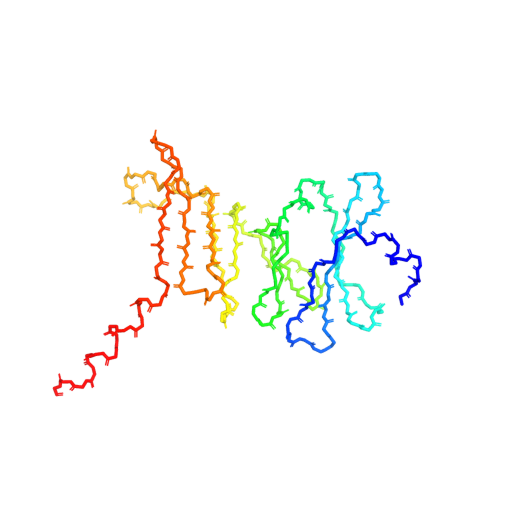M 778 C CA . THR A 1 98 ? 1.372 0.439 -7.917 1.00 85.94 98 THR A CA 1
ATOM 779 C C . THR A 1 98 ? 0.463 -0.767 -8.106 1.00 85.94 98 THR A C 1
ATOM 781 O O . THR A 1 98 ? 0.774 -1.669 -8.896 1.00 85.94 98 THR A O 1
ATOM 784 N N . TRP A 1 99 ? -0.676 -0.778 -7.423 1.00 85.44 99 TRP A N 1
ATOM 785 C CA . TRP A 1 99 ? -1.679 -1.813 -7.635 1.00 85.44 99 TRP A CA 1
ATOM 786 C C . TRP A 1 99 ? -2.448 -1.593 -8.942 1.00 85.44 99 TRP A C 1
ATOM 788 O O . TRP A 1 99 ? -2.792 -0.478 -9.331 1.00 85.44 99 TRP A O 1
ATOM 798 N N . SER A 1 100 ? -2.781 -2.697 -9.605 1.00 80.81 100 SER A N 1
ATOM 799 C CA . SER A 1 100 ? -3.909 -2.740 -10.528 1.00 80.81 100 SER A CA 1
ATOM 800 C C . SER A 1 100 ? -5.169 -2.308 -9.770 1.00 80.81 100 SER A C 1
ATOM 802 O O . SER A 1 100 ? -5.304 -2.653 -8.601 1.00 80.81 100 SER A O 1
ATOM 804 N N . PRO A 1 101 ? -6.094 -1.566 -10.396 1.00 69.75 101 PRO A N 1
ATOM 805 C CA . PRO A 1 101 ? -7.306 -1.109 -9.718 1.00 69.75 101 PRO A CA 1
ATOM 806 C C . PRO A 1 101 ? -8.345 -2.190 -9.444 1.00 69.75 101 PRO A C 1
ATOM 808 O O . PRO A 1 101 ? -9.093 -2.071 -8.483 1.00 69.75 101 PRO A O 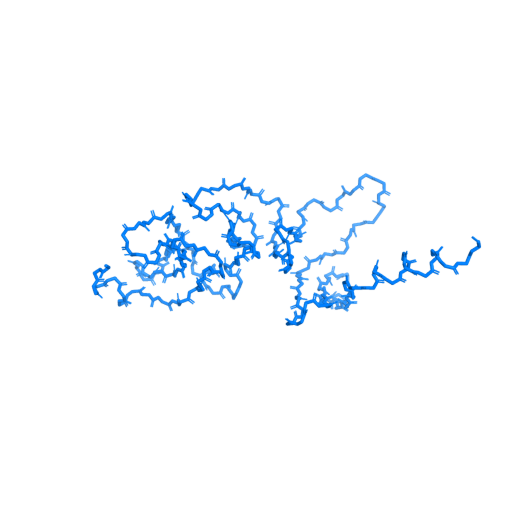1
ATOM 811 N N . GLU A 1 102 ? -8.397 -3.231 -10.273 1.00 67.88 102 GLU A N 1
ATOM 812 C CA . GLU A 1 102 ? -9.493 -4.210 -10.233 1.00 67.88 102 GLU A CA 1
ATOM 813 C C . GLU A 1 102 ? -9.126 -5.487 -9.481 1.00 67.88 102 GLU A C 1
ATOM 815 O O . GLU A 1 102 ? -9.983 -6.262 -9.058 1.00 67.88 102 GLU A O 1
ATOM 820 N N . ARG A 1 103 ? -7.828 -5.770 -9.367 1.00 77.00 103 ARG A N 1
ATOM 821 C CA . ARG A 1 103 ? -7.311 -7.029 -8.828 1.00 77.00 103 ARG A CA 1
ATOM 822 C C . ARG A 1 103 ? -6.062 -6.754 -8.012 1.00 77.00 103 ARG A C 1
ATOM 824 O O . ARG A 1 103 ? -5.348 -5.796 -8.281 1.00 77.00 103 ARG A O 1
ATOM 831 N N . ASP A 1 104 ? -5.725 -7.662 -7.101 1.00 85.69 104 ASP A N 1
ATOM 832 C CA . ASP A 1 104 ? -4.457 -7.634 -6.355 1.00 85.69 104 ASP A CA 1
ATOM 833 C C . ASP A 1 104 ? -3.261 -8.031 -7.249 1.00 85.69 104 ASP A C 1
ATOM 835 O O . ASP A 1 104 ? -2.500 -8.954 -6.962 1.00 85.69 104 ASP A O 1
ATOM 839 N N . ARG A 1 105 ? -3.119 -7.355 -8.390 1.00 83.06 105 ARG A N 1
ATOM 840 C CA . ARG A 1 105 ? -1.992 -7.441 -9.320 1.00 83.06 105 ARG A CA 1
ATOM 841 C C . ARG A 1 105 ? -1.189 -6.159 -9.203 1.00 83.06 105 ARG A C 1
ATOM 843 O O . ARG A 1 105 ? -1.745 -5.122 -8.867 1.00 83.06 105 ARG A O 1
ATOM 850 N N . LEU A 1 106 ? 0.106 -6.217 -9.477 1.00 82.56 106 LEU A N 1
ATOM 851 C CA . LEU A 1 106 ? 1.001 -5.096 -9.220 1.00 82.56 106 LEU A CA 1
ATOM 852 C C . LEU A 1 106 ? 1.887 -4.839 -10.435 1.00 82.56 106 LEU A C 1
ATOM 854 O O . LEU A 1 106 ? 2.467 -5.773 -10.986 1.00 82.56 106 LEU A O 1
ATOM 858 N N . LEU A 1 107 ? 1.990 -3.572 -10.825 1.00 81.38 107 LEU A N 1
ATOM 859 C CA . LEU A 1 107 ? 2.972 -3.093 -11.791 1.00 81.38 107 LEU A CA 1
ATOM 860 C C . LEU A 1 107 ? 4.140 -2.481 -11.023 1.00 81.38 107 LEU A C 1
ATOM 862 O O . LEU A 1 107 ? 3.914 -1.713 -10.090 1.00 81.38 107 LEU A O 1
ATOM 866 N N . TYR A 1 108 ? 5.379 -2.800 -11.395 1.00 81.75 108 TYR A N 1
ATOM 867 C CA . TYR A 1 108 ? 6.557 -2.196 -10.776 1.00 81.75 108 TYR A CA 1
ATOM 868 C C . TYR A 1 108 ? 7.745 -2.109 -11.730 1.00 81.75 108 TYR A C 1
ATOM 870 O O . TYR A 1 108 ? 7.865 -2.882 -12.678 1.00 81.75 108 TYR A O 1
ATOM 878 N N . VAL A 1 109 ? 8.645 -1.171 -11.441 1.00 76.31 109 VAL A N 1
ATOM 879 C CA . VAL A 1 109 ? 9.912 -0.994 -12.154 1.00 76.31 109 VAL A CA 1
ATOM 880 C C . VAL A 1 109 ? 10.957 -1.916 -11.533 1.00 76.31 109 VAL A C 1
ATOM 882 O O . VAL A 1 109 ? 11.365 -1.696 -10.392 1.00 76.31 109 VAL A O 1
ATOM 885 N N . ALA A 1 110 ? 11.386 -2.949 -12.260 1.00 77.12 110 ALA A N 1
ATOM 886 C CA . ALA A 1 110 ? 12.417 -3.880 -11.801 1.00 77.12 110 ALA A CA 1
ATOM 887 C C . ALA A 1 110 ? 13.831 -3.269 -11.888 1.00 77.12 110 ALA A C 1
ATOM 889 O O . ALA A 1 110 ? 14.130 -2.525 -12.821 1.00 77.12 110 ALA A O 1
ATOM 890 N N . GLN A 1 111 ? 14.710 -3.602 -10.933 1.00 67.38 111 GLN A N 1
ATOM 891 C CA . GLN A 1 111 ? 16.096 -3.100 -10.912 1.00 67.38 111 GLN A CA 1
ATOM 892 C C . GLN A 1 111 ? 17.012 -3.742 -11.969 1.00 67.38 111 GLN A C 1
ATOM 894 O O . GLN A 1 111 ? 17.968 -3.102 -12.396 1.00 67.38 111 GLN A O 1
ATOM 899 N N . ASN A 1 112 ? 16.709 -4.956 -12.445 1.00 61.00 112 ASN A N 1
ATOM 900 C CA . ASN A 1 112 ? 17.527 -5.648 -13.448 1.00 61.00 112 ASN A CA 1
ATOM 901 C C . ASN A 1 112 ? 16.852 -5.580 -14.825 1.00 61.00 112 ASN A C 1
ATOM 903 O O . ASN A 1 112 ? 15.906 -6.318 -15.092 1.00 61.00 112 ASN A O 1
ATOM 907 N N . ARG A 1 113 ? 17.339 -4.687 -15.696 1.00 57.09 113 ARG A N 1
ATOM 908 C CA . ARG A 1 113 ? 16.821 -4.448 -17.060 1.00 57.09 113 ARG A CA 1
ATOM 909 C C . ARG A 1 113 ? 17.530 -5.267 -18.145 1.00 57.09 113 ARG A C 1
ATOM 911 O O . ARG A 1 113 ? 17.730 -4.780 -19.253 1.00 57.09 113 ARG A O 1
ATOM 918 N N . SER A 1 114 ? 17.905 -6.502 -17.840 1.00 53.16 114 SER A N 1
ATOM 919 C CA . SER A 1 114 ? 18.545 -7.398 -18.807 1.00 53.16 114 SER A CA 1
ATOM 920 C C . SER A 1 114 ? 17.696 -8.655 -18.934 1.00 53.16 114 SER A C 1
ATOM 922 O O . SER A 1 114 ? 17.827 -9.583 -18.139 1.00 53.16 114 SER A O 1
ATOM 924 N N . ALA A 1 115 ? 16.779 -8.672 -19.901 1.00 49.59 115 ALA A N 1
ATOM 925 C CA . ALA A 1 115 ? 16.198 -9.928 -20.355 1.00 49.59 115 ALA A CA 1
ATOM 926 C C . ALA A 1 115 ? 17.230 -10.612 -21.271 1.00 49.59 115 ALA A C 1
ATOM 928 O O . ALA A 1 115 ? 17.776 -9.938 -22.150 1.00 49.59 115 ALA A O 1
ATOM 929 N N . PRO A 1 116 ? 17.530 -11.912 -21.096 1.00 50.47 116 PRO A N 1
ATOM 930 C CA . PRO A 1 116 ? 18.336 -12.645 -22.067 1.00 50.47 116 PRO A CA 1
ATOM 931 C C . PRO A 1 116 ? 17.704 -12.503 -23.461 1.00 50.47 116 PRO A C 1
ATOM 933 O O . PRO A 1 116 ? 16.519 -12.790 -23.622 1.00 50.47 116 PRO A O 1
ATOM 936 N N . GLY A 1 117 ? 18.470 -12.026 -24.446 1.00 59.69 117 GLY A N 1
ATOM 937 C CA . GLY A 1 117 ? 17.999 -11.843 -25.827 1.00 59.69 117 GLY A CA 1
ATOM 938 C C . GLY A 1 117 ? 17.533 -10.432 -26.210 1.00 59.69 117 GLY A C 1
ATOM 939 O O . GLY A 1 117 ? 17.026 -10.260 -27.312 1.00 59.69 117 GLY A O 1
ATOM 940 N N . TRP A 1 118 ? 17.702 -9.423 -25.349 1.00 48.91 118 TRP A N 1
ATOM 941 C CA . TRP A 1 118 ? 17.486 -8.015 -25.712 1.00 48.91 118 TRP A CA 1
ATOM 942 C C . TRP A 1 118 ? 18.836 -7.294 -25.844 1.00 48.91 118 TRP A C 1
ATOM 944 O O . TRP A 1 118 ? 19.557 -7.150 -24.859 1.00 48.91 118 TRP A O 1
ATOM 954 N N . GLU A 1 119 ? 19.183 -6.849 -27.057 1.00 46.31 119 GLU A N 1
ATOM 955 C CA . GLU A 1 119 ? 20.472 -6.200 -27.382 1.00 46.31 119 GLU A CA 1
ATOM 956 C C . GLU A 1 119 ? 20.578 -4.730 -26.936 1.00 46.31 119 GLU A C 1
ATOM 958 O O . GLU A 1 119 ? 21.650 -4.135 -27.016 1.00 46.31 119 GLU A O 1
ATOM 963 N N . ALA A 1 120 ? 19.499 -4.135 -26.421 1.00 51.59 120 ALA A N 1
ATOM 964 C CA . ALA A 1 120 ? 19.501 -2.761 -25.927 1.00 51.59 120 ALA A CA 1
ATOM 965 C C . ALA A 1 120 ? 19.010 -2.690 -24.473 1.00 51.59 120 ALA A C 1
ATOM 967 O O . ALA A 1 120 ? 18.042 -3.373 -24.120 1.00 51.59 120 ALA A O 1
ATOM 968 N N . PRO A 1 121 ? 19.621 -1.846 -23.617 1.00 54.91 121 PRO A N 1
ATOM 969 C CA . PRO A 1 121 ? 19.061 -1.563 -22.305 1.00 54.91 121 PRO A CA 1
ATOM 970 C C . PRO A 1 121 ? 17.660 -0.974 -22.487 1.00 54.91 121 PRO A C 1
ATOM 972 O O . PRO A 1 121 ? 17.483 0.012 -23.203 1.00 54.91 121 PRO A O 1
ATOM 975 N N . LEU A 1 122 ? 16.657 -1.576 -21.839 1.00 57.88 122 LEU A N 1
ATOM 976 C CA . LEU A 1 122 ? 15.318 -0.988 -21.787 1.00 57.88 122 LEU A CA 1
ATOM 977 C C . LEU A 1 122 ? 15.432 0.450 -21.247 1.00 57.88 122 LEU A C 1
ATOM 979 O O . LEU A 1 122 ? 16.179 0.662 -20.278 1.00 57.88 122 LEU A O 1
ATOM 983 N N . PRO A 1 123 ? 14.713 1.426 -21.839 1.00 59.44 123 PRO A N 1
ATOM 984 C CA . PRO A 1 123 ? 14.800 2.817 -21.424 1.00 59.44 123 PRO A CA 1
ATOM 985 C C . PRO A 1 123 ? 14.513 2.947 -19.934 1.00 59.44 123 PRO A C 1
ATOM 987 O O . PRO A 1 123 ? 13.751 2.166 -19.341 1.00 59.44 123 PRO A O 1
ATOM 990 N N . ALA A 1 124 ? 15.176 3.910 -19.300 1.00 63.56 124 ALA A N 1
ATOM 991 C CA . ALA A 1 124 ? 15.151 3.974 -17.865 1.00 63.56 124 ALA A CA 1
ATOM 992 C C . ALA A 1 124 ? 13.822 4.510 -17.350 1.00 63.56 124 ALA A C 1
ATOM 994 O O . ALA A 1 124 ? 13.626 5.706 -17.253 1.00 63.56 124 ALA A O 1
ATOM 995 N N . LEU A 1 125 ? 12.897 3.620 -16.993 1.00 68.50 125 LEU A N 1
ATOM 996 C CA . LEU A 1 125 ? 11.657 3.992 -16.316 1.00 68.50 125 LEU A CA 1
ATOM 997 C C . LEU A 1 125 ? 11.956 4.815 -15.054 1.00 68.50 125 LEU A C 1
ATOM 999 O O . LEU A 1 125 ? 12.364 4.256 -14.032 1.00 68.50 125 LEU A O 1
ATOM 1003 N N . ALA A 1 126 ? 11.747 6.126 -15.150 1.00 67.62 126 ALA A N 1
ATOM 1004 C CA . ALA A 1 126 ? 11.882 7.091 -14.064 1.00 67.62 126 ALA A CA 1
ATOM 1005 C C . ALA A 1 126 ? 10.619 7.115 -13.193 1.00 67.62 126 ALA A C 1
ATOM 1007 O O . ALA A 1 126 ? 10.662 7.423 -12.003 1.00 67.62 126 ALA A O 1
ATOM 1008 N N . GLY A 1 127 ? 9.479 6.734 -13.769 1.00 67.62 127 GLY A N 1
ATOM 1009 C CA . GLY A 1 127 ? 8.233 6.562 -13.042 1.00 67.62 127 GLY A CA 1
ATOM 1010 C C . GLY A 1 127 ? 7.048 6.366 -13.971 1.00 67.62 127 GLY A C 1
ATOM 1011 O O . GLY A 1 127 ? 7.183 6.315 -15.190 1.00 67.62 127 GLY A O 1
ATOM 1012 N N . PHE A 1 128 ? 5.865 6.262 -13.381 1.00 77.81 128 PHE A N 1
ATOM 1013 C CA . PHE A 1 128 ? 4.617 6.205 -14.126 1.00 77.81 128 PHE A CA 1
ATOM 1014 C C . PHE A 1 128 ? 3.480 6.836 -13.314 1.00 77.81 128 PHE A C 1
ATOM 1016 O O . PHE A 1 128 ? 3.509 6.901 -12.079 1.00 77.81 128 PHE A O 1
ATOM 1023 N N . TYR A 1 129 ? 2.449 7.293 -14.007 1.00 73.38 129 TYR A N 1
ATOM 1024 C CA . TYR A 1 129 ? 1.214 7.806 -13.445 1.00 73.38 129 TYR A CA 1
ATOM 1025 C C . TYR A 1 129 ? 0.038 7.058 -14.053 1.00 73.38 129 TYR A C 1
ATOM 1027 O O . TYR A 1 129 ? -0.080 6.952 -15.268 1.00 73.38 129 TYR A O 1
ATOM 1035 N N . LEU A 1 130 ? -0.842 6.554 -13.198 1.00 74.19 130 LEU A N 1
ATOM 1036 C CA . LEU A 1 130 ? -2.091 5.951 -13.623 1.00 74.19 130 LEU A CA 1
ATOM 1037 C C . LEU A 1 130 ? -3.170 7.035 -13.583 1.00 74.19 130 LEU A C 1
ATOM 1039 O O . LEU A 1 130 ? -3.339 7.694 -12.558 1.00 74.19 130 LEU A O 1
ATOM 1043 N N . SER A 1 131 ? -3.863 7.241 -14.703 1.00 75.25 131 SER A N 1
ATOM 1044 C CA . SER A 1 131 ? -5.000 8.1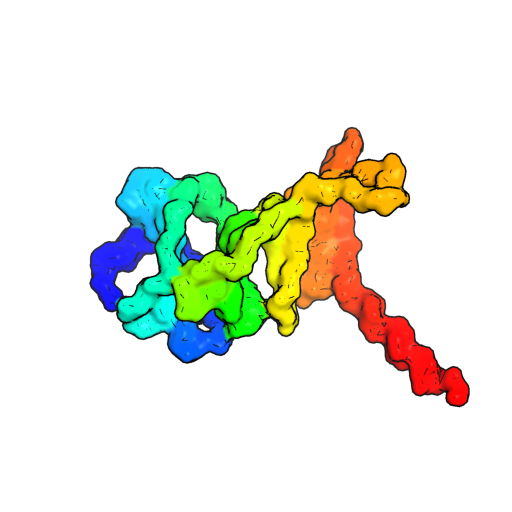69 -14.800 1.00 75.25 131 SER A CA 1
ATOM 1045 C C . SER A 1 131 ? -6.033 7.919 -13.697 1.00 75.25 131 SER A C 1
ATOM 1047 O O . SER A 1 131 ? -6.158 6.805 -13.207 1.00 75.25 131 SER A O 1
ATOM 1049 N N . SER A 1 132 ? -6.825 8.923 -13.309 1.00 62.16 132 SER A N 1
ATOM 1050 C CA . SER A 1 132 ? -7.847 8.745 -12.261 1.00 62.16 132 SER A CA 1
ATOM 1051 C C . SER A 1 132 ? -8.913 7.708 -12.630 1.00 62.16 132 SER A C 1
ATOM 1053 O O . SER A 1 132 ? -9.380 6.984 -11.756 1.00 62.16 132 SER A O 1
ATOM 1055 N N . ARG A 1 133 ? -9.259 7.613 -13.923 1.00 64.44 133 ARG A N 1
ATOM 1056 C CA . ARG A 1 133 ? -10.119 6.551 -14.482 1.00 64.44 133 ARG A CA 1
ATOM 1057 C C . ARG A 1 133 ? -9.371 5.235 -14.702 1.00 64.44 133 ARG A C 1
ATOM 1059 O O . ARG A 1 133 ? -9.996 4.208 -14.920 1.00 64.44 133 ARG A O 1
ATOM 1066 N N . ARG A 1 134 ? -8.040 5.285 -14.615 1.00 65.81 134 ARG A N 1
ATOM 1067 C CA . ARG A 1 134 ? -7.098 4.164 -14.659 1.00 65.81 134 ARG A CA 1
ATOM 1068 C C . ARG A 1 134 ? -7.153 3.338 -15.948 1.00 65.81 134 ARG A C 1
ATOM 1070 O O . ARG A 1 134 ? -6.691 2.204 -15.970 1.00 65.81 134 ARG A O 1
ATOM 1077 N N . ASP A 1 135 ? -7.652 3.940 -17.023 1.00 74.94 135 ASP A N 1
ATOM 1078 C CA . ASP A 1 135 ? -7.679 3.424 -18.396 1.00 74.94 135 ASP A CA 1
ATOM 1079 C C . ASP A 1 135 ? -6.404 3.767 -19.174 1.00 74.94 135 ASP A C 1
ATOM 1081 O O . ASP A 1 135 ? -6.094 3.127 -20.176 1.00 74.94 135 ASP A O 1
ATOM 1085 N N . ARG A 1 136 ? -5.643 4.753 -18.690 1.00 79.88 136 ARG A N 1
ATOM 1086 C CA . ARG A 1 136 ? -4.356 5.164 -19.260 1.00 79.88 136 ARG A CA 1
ATOM 1087 C C . ARG A 1 136 ? -3.249 5.220 -18.227 1.00 79.88 136 ARG A C 1
ATOM 1089 O O . ARG A 1 136 ? -3.475 5.649 -17.090 1.00 79.88 136 ARG A O 1
ATOM 1096 N N . MET A 1 137 ? -2.045 4.876 -18.656 1.00 83.25 137 MET A N 1
ATOM 1097 C CA . MET A 1 137 ? -0.815 5.019 -17.896 1.00 83.25 137 MET A CA 1
ATOM 1098 C C . MET A 1 137 ? 0.147 5.949 -18.625 1.00 83.25 137 MET A C 1
ATOM 1100 O O . MET A 1 137 ? 0.544 5.684 -19.751 1.00 83.25 137 MET A O 1
ATOM 1104 N N . LEU A 1 138 ? 0.547 7.029 -17.968 1.00 81.44 138 LEU A N 1
ATOM 1105 C CA . LEU A 1 138 ? 1.665 7.848 -18.402 1.00 81.44 138 LEU A CA 1
ATOM 1106 C C . LEU A 1 138 ? 2.948 7.231 -17.858 1.00 81.44 138 LEU A C 1
ATOM 1108 O O . LEU A 1 138 ? 3.071 7.011 -16.659 1.00 81.44 138 LEU A O 1
ATOM 1112 N N . VAL A 1 139 ? 3.905 6.968 -18.722 1.00 84.38 139 VAL A N 1
ATOM 1113 C CA . VAL A 1 139 ? 5.196 6.385 -18.396 1.00 84.38 139 VAL A CA 1
ATOM 1114 C C . VAL A 1 139 ? 6.268 7.428 -18.664 1.00 84.38 139 VAL A C 1
ATOM 1116 O O . VAL A 1 139 ? 6.260 8.068 -19.711 1.00 84.38 139 VAL A O 1
ATOM 1119 N N . MET A 1 140 ? 7.165 7.615 -17.702 1.00 79.00 140 MET A N 1
ATOM 1120 C CA . MET A 1 140 ? 8.314 8.505 -17.815 1.00 79.00 140 MET A CA 1
ATOM 1121 C C . MET A 1 140 ? 9.559 7.660 -18.033 1.00 79.00 140 MET A C 1
ATOM 1123 O O . MET A 1 140 ? 9.906 6.827 -17.193 1.00 79.00 140 MET A O 1
ATOM 1127 N N . GLU A 1 141 ? 10.227 7.886 -19.150 1.00 82.50 141 GLU A N 1
ATOM 1128 C CA . GLU A 1 141 ? 11.403 7.144 -19.578 1.00 82.50 141 GLU A CA 1
ATOM 1129 C C . GLU A 1 141 ? 12.588 8.097 -19.701 1.00 82.50 141 GLU A C 1
ATOM 1131 O O . GLU A 1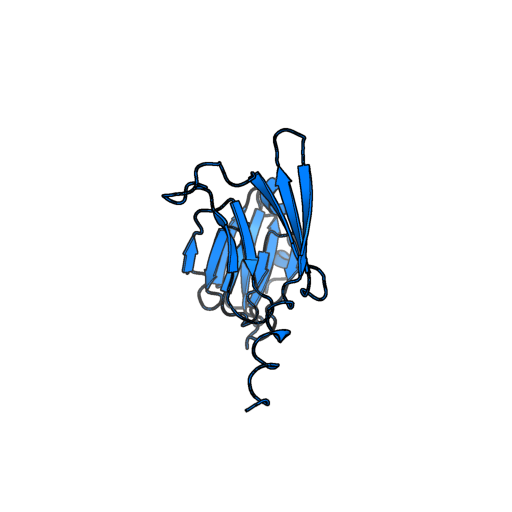 141 ? 12.563 9.037 -20.484 1.00 82.50 141 GLU A O 1
ATOM 1136 N N . GLU A 1 142 ? 13.636 7.876 -18.924 1.00 75.31 142 GLU A N 1
ATOM 1137 C CA . GLU A 1 142 ? 14.929 8.521 -19.104 1.00 75.31 142 GLU A CA 1
ATOM 1138 C C . GLU A 1 142 ? 15.658 7.868 -20.281 1.00 75.31 142 GLU A C 1
ATOM 1140 O O . GLU A 1 142 ? 15.974 6.671 -20.269 1.00 75.31 142 GLU A O 1
ATOM 1145 N N . GLY A 1 143 ? 15.905 8.673 -21.312 1.00 68.19 143 GLY A N 1
ATOM 1146 C CA . GLY A 1 143 ? 16.740 8.329 -22.454 1.00 68.19 143 GLY A CA 1
ATOM 1147 C C . GLY A 1 143 ? 17.962 9.241 -22.554 1.00 68.19 143 GLY A C 1
ATOM 1148 O O . GLY A 1 143 ? 18.110 10.213 -21.815 1.00 68.19 143 GLY A O 1
ATOM 1149 N N . SER A 1 144 ? 18.827 8.961 -23.528 1.00 68.62 144 SER A N 1
ATOM 1150 C CA . SER A 1 144 ? 20.027 9.765 -23.815 1.00 68.62 144 SER A CA 1
ATOM 1151 C C . SER A 1 144 ? 19.728 11.217 -24.212 1.00 68.62 144 SER A C 1
ATOM 1153 O O . SER A 1 144 ? 20.605 12.067 -24.118 1.00 68.62 144 SER A O 1
ATOM 1155 N N . GLN A 1 145 ? 18.493 11.503 -24.629 1.00 74.00 145 GLN A N 1
ATOM 1156 C CA . GLN A 1 145 ? 18.006 12.826 -25.034 1.00 74.00 145 GLN A CA 1
ATOM 1157 C C . GLN A 1 145 ? 17.152 13.509 -23.942 1.00 74.00 145 GLN A C 1
ATOM 1159 O O . GLN A 1 145 ? 16.486 14.505 -24.214 1.00 74.00 145 GLN A O 1
ATOM 1164 N N . GLY A 1 146 ? 17.136 12.970 -22.716 1.00 75.94 146 GLY A N 1
ATOM 1165 C CA . GLY A 1 146 ? 16.314 13.453 -21.600 1.00 75.94 146 GLY A CA 1
ATOM 1166 C C . GLY A 1 146 ? 15.076 12.592 -21.322 1.00 75.94 146 GLY A C 1
ATOM 1167 O O . GLY A 1 146 ? 14.945 11.475 -21.827 1.00 75.94 146 GLY A O 1
ATOM 1168 N N . THR A 1 147 ? 14.174 13.094 -20.472 1.00 79.81 147 THR A N 1
ATOM 1169 C CA . THR A 1 147 ? 12.949 12.383 -20.071 1.00 79.81 147 THR A CA 1
ATOM 1170 C C . THR A 1 147 ? 11.889 12.441 -21.172 1.00 79.81 147 THR A C 1
ATOM 1172 O O . THR A 1 147 ? 11.450 13.517 -21.570 1.00 79.81 147 THR A O 1
ATOM 1175 N N . GLN A 1 148 ? 11.424 11.278 -21.617 1.00 83.44 148 GLN A N 1
ATOM 1176 C CA . GLN A 1 148 ? 10.308 11.108 -22.539 1.00 83.44 148 GLN A CA 1
ATOM 1177 C C . GLN A 1 148 ? 9.049 10.669 -21.792 1.00 83.44 148 GLN A C 1
ATOM 1179 O O . GLN A 1 148 ? 9.107 9.897 -20.834 1.00 83.44 148 GLN A O 1
ATOM 1184 N N . LEU A 1 149 ? 7.896 11.155 -22.251 1.00 82.62 149 LEU A N 1
ATOM 1185 C CA . LEU A 1 149 ? 6.586 10.781 -21.731 1.00 82.62 149 LEU A CA 1
ATOM 1186 C C . LEU A 1 149 ? 5.861 9.907 -22.754 1.00 82.62 149 LEU A C 1
ATOM 1188 O O . LEU A 1 149 ? 5.682 10.317 -23.899 1.00 82.62 149 LEU A O 1
ATOM 1192 N N . ARG A 1 150 ? 5.406 8.723 -22.339 1.00 82.88 150 ARG A N 1
ATOM 1193 C CA . ARG A 1 150 ? 4.607 7.811 -23.167 1.00 82.88 150 ARG A CA 1
ATOM 1194 C C . ARG A 1 150 ? 3.264 7.548 -22.513 1.00 82.88 150 ARG A C 1
ATOM 1196 O O . ARG A 1 150 ? 3.214 7.135 -21.361 1.00 82.88 150 ARG A O 1
ATOM 1203 N N . LEU A 1 151 ? 2.176 7.764 -23.241 1.00 81.44 151 LEU A N 1
ATOM 1204 C CA . LEU A 1 151 ? 0.841 7.387 -22.787 1.00 81.44 151 LEU A CA 1
ATOM 1205 C C . LEU A 1 151 ? 0.512 5.986 -23.311 1.00 81.44 151 LEU A C 1
ATOM 1207 O O . LEU A 1 151 ? 0.630 5.733 -24.505 1.00 81.44 151 LEU A O 1
ATOM 1211 N N . ILE A 1 152 ? 0.123 5.088 -22.415 1.00 81.38 152 ILE A N 1
ATOM 1212 C CA . ILE A 1 152 ? -0.259 3.707 -22.706 1.00 81.38 152 ILE A CA 1
ATOM 1213 C C . ILE A 1 152 ? -1.738 3.547 -22.366 1.00 81.38 152 ILE A C 1
ATOM 1215 O O . ILE A 1 152 ? -2.123 3.751 -21.214 1.00 81.38 152 ILE A O 1
ATOM 1219 N N . ASP A 1 153 ? -2.556 3.161 -23.342 1.00 81.69 153 ASP A N 1
ATOM 1220 C CA . ASP A 1 153 ? -3.938 2.745 -23.100 1.00 81.69 153 ASP A CA 1
ATOM 1221 C C . ASP A 1 153 ? -3.953 1.310 -22.558 1.00 81.69 153 ASP A C 1
ATOM 1223 O O . ASP A 1 153 ? -3.430 0.387 -23.176 1.00 81.69 153 ASP A O 1
ATOM 1227 N N . LEU A 1 154 ? -4.540 1.117 -21.378 1.00 70.75 154 LEU A N 1
ATOM 1228 C CA . LEU A 1 154 ? -4.558 -0.167 -20.669 1.00 70.75 154 LEU A CA 1
ATOM 1229 C C . LEU A 1 154 ? -5.759 -1.048 -21.043 1.00 70.75 154 LEU A C 1
ATOM 1231 O O . LEU A 1 154 ? -5.790 -2.225 -20.690 1.00 70.75 154 LEU A O 1
ATOM 1235 N N . LEU A 1 155 ? -6.751 -0.485 -21.738 1.00 68.25 155 LEU A N 1
ATOM 1236 C CA . LEU A 1 155 ? -7.992 -1.164 -22.133 1.00 68.25 155 LEU A CA 1
ATOM 1237 C C . LEU A 1 155 ? -8.027 -1.566 -23.616 1.00 68.25 155 LEU A C 1
ATOM 1239 O O . LEU A 1 155 ? -8.996 -2.180 -24.060 1.00 68.25 155 LEU A O 1
ATOM 1243 N N . SER A 1 156 ? -6.991 -1.242 -24.393 1.00 56.91 156 SER A N 1
ATOM 1244 C CA . SER A 1 156 ? -6.944 -1.523 -25.835 1.00 56.91 156 SER A CA 1
ATOM 1245 C C . SER A 1 156 ? -6.916 -3.022 -26.163 1.00 56.91 156 SER A C 1
ATOM 1247 O O . SER A 1 156 ? -7.398 -3.411 -27.220 1.00 56.91 156 SER A O 1
ATOM 1249 N N . HIS A 1 157 ? -6.473 -3.881 -25.238 1.00 47.03 157 HIS A N 1
ATOM 1250 C CA . HIS A 1 157 ? -6.407 -5.336 -25.444 1.00 47.03 157 HIS A CA 1
ATOM 1251 C C . HIS A 1 157 ? -7.702 -6.117 -25.150 1.00 47.03 157 HIS A C 1
ATOM 1253 O O . HIS A 1 157 ? -7.679 -7.341 -25.182 1.00 47.03 157 HIS A O 1
ATOM 1259 N N . GLN A 1 158 ? -8.839 -5.464 -24.878 1.00 46.97 158 GLN A N 1
ATOM 1260 C CA . GLN A 1 158 ? -10.123 -6.173 -24.699 1.00 46.97 158 GLN A CA 1
ATOM 1261 C C . GLN A 1 158 ? -11.053 -6.135 -25.919 1.00 46.97 158 GLN A C 1
ATOM 1263 O O . GLN A 1 158 ? -12.136 -6.712 -25.866 1.00 46.97 158 GLN A O 1
ATOM 1268 N N . LYS A 1 159 ? -10.667 -5.471 -27.016 1.00 42.50 159 LYS A N 1
ATOM 1269 C CA . LYS A 1 159 ? -11.525 -5.363 -28.209 1.00 42.50 159 LYS A CA 1
ATOM 1270 C C . LYS A 1 159 ? -11.223 -6.356 -29.331 1.00 42.50 159 LYS A C 1
ATOM 1272 O O . LYS A 1 159 ? -12.093 -6.535 -30.173 1.00 42.50 159 LYS A O 1
ATOM 1277 N N . GLU A 1 160 ? -10.068 -7.020 -29.336 1.00 41.62 160 GLU A N 1
ATOM 1278 C CA . GLU A 1 160 ? -9.713 -7.937 -30.433 1.00 41.62 160 GLU A CA 1
ATOM 1279 C C . GLU A 1 160 ? -10.208 -9.382 -30.231 1.00 41.62 160 GLU A C 1
ATOM 1281 O O . GLU A 1 160 ? -10.451 -10.064 -31.213 1.00 41.62 160 GLU A O 1
ATOM 1286 N N . GLU A 1 161 ? -10.504 -9.837 -29.006 1.00 41.38 161 GLU A N 1
ATOM 1287 C CA . GLU A 1 161 ? -11.028 -11.206 -28.779 1.00 41.38 161 GLU A CA 1
ATOM 1288 C C . GLU A 1 161 ? -12.560 -11.339 -28.908 1.00 41.38 161 GLU A C 1
ATOM 1290 O O . GLU A 1 161 ? -13.090 -12.447 -28.919 1.00 41.38 161 GLU A O 1
ATOM 1295 N N . ALA A 1 162 ? -13.295 -10.227 -29.020 1.00 37.69 162 ALA A N 1
ATOM 1296 C CA . ALA A 1 162 ? -14.756 -10.242 -29.167 1.00 37.69 162 ALA A CA 1
ATOM 1297 C C . ALA A 1 162 ? -15.234 -10.048 -30.619 1.00 37.69 162 ALA A C 1
ATOM 1299 O O . ALA A 1 162 ? -16.428 -10.189 -30.884 1.00 37.69 162 ALA A O 1
ATOM 1300 N N . ALA A 1 163 ? -14.331 -9.721 -31.551 1.00 40.03 163 ALA A N 1
ATOM 1301 C CA . ALA A 1 163 ? -14.672 -9.498 -32.957 1.00 40.03 163 ALA A CA 1
ATOM 1302 C C . ALA A 1 163 ? -14.575 -10.769 -33.824 1.00 40.03 163 ALA A C 1
ATOM 1304 O O . ALA A 1 163 ? -15.269 -10.846 -34.832 1.00 40.03 163 ALA A O 1
ATOM 1305 N N . ASP A 1 164 ? -13.822 -11.790 -33.396 1.00 42.16 164 ASP A N 1
ATOM 1306 C CA . ASP A 1 164 ? -13.575 -13.008 -34.192 1.00 42.16 164 ASP A CA 1
ATOM 1307 C C . ASP A 1 164 ? -14.454 -14.221 -33.816 1.00 42.16 164 ASP A C 1
ATOM 1309 O O . ASP A 1 164 ? -14.265 -15.314 -34.343 1.00 42.16 164 ASP A O 1
ATOM 1313 N N . LEU A 1 165 ? -15.456 -14.059 -32.940 1.00 43.19 165 LEU A N 1
ATOM 1314 C CA . LEU A 1 165 ? -16.348 -15.161 -32.526 1.00 43.19 165 LEU A CA 1
ATOM 1315 C C . LEU A 1 165 ? -17.755 -15.136 -33.158 1.00 43.19 165 LEU A C 1
ATOM 1317 O O . LEU A 1 165 ? -18.595 -15.951 -32.783 1.00 43.19 165 LEU A O 1
ATOM 1321 N N . PHE A 1 166 ? -18.020 -14.259 -34.137 1.00 38.44 166 PHE A N 1
ATOM 1322 C CA . PHE A 1 166 ? -19.310 -14.215 -34.854 1.00 38.44 166 PHE A CA 1
ATOM 1323 C C . PHE A 1 166 ? -19.203 -14.114 -36.386 1.00 38.44 166 PHE A C 1
ATOM 1325 O O . PHE A 1 166 ? -20.119 -13.613 -37.035 1.00 38.44 166 PHE A O 1
ATOM 1332 N N . THR A 1 167 ? -18.138 -14.649 -36.985 1.00 44.25 167 THR A N 1
ATOM 1333 C CA . THR A 1 167 ? -18.104 -14.933 -38.431 1.00 44.25 167 THR A CA 1
ATOM 1334 C C . THR A 1 167 ? -17.356 -16.228 -38.725 1.00 44.25 167 THR A C 1
ATOM 1336 O O . THR A 1 167 ? -16.154 -16.198 -38.985 1.00 44.25 167 THR A O 1
ATOM 1339 N N . SER A 1 168 ? -18.075 -17.354 -38.689 1.00 37.31 168 SER A N 1
ATOM 1340 C CA . SER A 1 168 ? -18.079 -18.463 -39.672 1.00 37.31 168 SER A CA 1
ATOM 1341 C C . SER A 1 168 ? -18.901 -19.628 -39.133 1.00 37.31 168 SER A C 1
ATOM 1343 O O . SER A 1 168 ? -18.595 -20.089 -38.013 1.00 37.31 168 SER A O 1
#

Organism: NCBI:txid1571185

Secondary structure (DSSP, 8-state):
--HHHHTTEEEEEEE-SS-SSPEEEEEEE-SSS-EEEEEEETTSS-EEEEEEE-HHHHT-TTSEEE-TTSSEEEETTTEEEETTT--EEEE-SEEEEEE-SSSS-EEEEES----TT-SSPPPEEEEEEE-TTSSEEEEEEEETTEEEEEEEESSGGGSSTTTSSS--

Foldseek 3Di:
DDPVQVVFFPDFDDWQDADVQIKGWTWGDPDPFWIWIWIDGPVRPDTQDIDIDGNVLVPDPPQWDAALNNQWIDGQAFWIAGNVRRHTPDGAQARHKDYDNPGRDMDGHHPDQDDPPDPDRDFAFPDWDQDPVRQKIWTWGQDPVGIDIDIDGPCPVPPPVVPPPPDD

=== Feature glossary ===
A reading guide for the features in this record.

Start from the sequence.

  · This is the polypeptide sequence — one letter per residue, N-terminus first. Length ranges from a few dozen residues for small domains to over a thousand for large multi-domain proteins.

Fold it, and you get atomic coordinates and the backbone conformation that goes with them.

  · Structure coordinates are given as an mmCIF _atom_site loop: one row per atom with element, residue name, chain id, sequence number, and x/y/z position in Å. Only the four main-chain atoms per residue are included here; side chains are omitted to keep the record compact.

  · Backbone dihedral angles. Every residue except chain termini has a φ (preceding-C → N → Cα → C) and a ψ (N → Cα → C → next-N). They are reported in degrees following the IUPAC sign convention. Secondary structure is essentially a statement about which (φ, ψ) basin each residue occupies.

  · The SS8 string is DSSP's per-residue secondary-structure call. α-helix (H) means an i→i+4 H-bond ladder; β-strand (E) means the residue participates in a β-sheet; 3₁₀ (G) and π (I) are tighter and wider helices; T/S are turns/bends; '-' is loop.

  · SS3 is a coarse helix/strand/coil call (letters a/b/c) made by the P-SEA algorithm from inter-Cα distances and dihedrals. It is less detailed than DSSP but needs only Cα positions.

Summarize the fold with a handful of shape descriptors and a per-residue structural alphabet.

  · Radius of gyration (Rg) is the root-mean-square distance of Cα atoms from their centroid — a single number for overall size and compactness. A globular domain of N residues has Rg ≈ 2.2·N^0.38 Å; an extended or disordered chain has a much larger Rg. The Cα contact count is the number of residue pairs whose Cα atoms are within 8 Å and are more than four positions apart in sequence — a standard proxy for tertiary packing density. The bounding box is the smallest axis-aligned box enclosing all Cα atoms.

  · The Foldseek 3Di string encodes local tertiary geometry as a 20-letter alphabet — one character per residue — derived from the relative positions of nearby Cα atoms. Unlike the amino-acid sequence, 3Di is a direct function of the 3D structure, so two proteins with the same fold have similar 3Di strings even at low sequence identity.

  · Solvent-accessible surface area (SASA) is the area in Å² traced out by the centre of a 1.4 Å probe sphere (a water molecule) rolled over the protein's van der Waals surface (Shrake–Rupley / Lee–Richards construction). Buried residues have near-zero SASA; fully exposed residues can exceed 200 Å². The total SASA scales roughly with the number of surface residues.

Ask how reliable the model is.

  · pLDDT (predicted Local Distance Difference Test) is AlphaFold's per-residue confidence score, ranging from 0 to 100. Values above 90 indicate high confidence (typically well-packed cores); 70–90 is confident; 50–70 low confidence; below 50 usually means the region is disordered or the prediction is unreliable there. AlphaFold stores pLDDT in the mmCIF B-factor column.

  · B-factor (Debye–Waller factor) reflects atomic displacement in the crystal lattice. It is an experimental observable (units Å²), not a prediction; low values mean the atom is pinned down, high values mean it moves or is heterogeneous across the crystal.

  · Predicted Aligned Error (PAE) is an AlphaFold confidence matrix: entry (i, j) is the expected error in the position of residue j, in ångströms, when the prediction is superimposed on the true structure at residue i. Low PAE within a block of residues means that block is internally rigid and well-predicted; high PAE between two blocks means their relative placement is uncertain even if each block individually is confident.

Place it in context: what it resembles, what it is annotated as, and how it looks.

  · Nearest PDB neighbors are the top structural matches found by Foldseek when searching this structure against the entire Protein Data Bank. Each hit reports a TM-score (0 to 1; >0.5 almost always implies the same fold) and an E-value. These are *structural* homologs — they may share no detectable sequence similarity.

  · Functional annotations link the protein to curated databases. InterPro entries identify conserved domains and families by matching the sequence against member-database signatures (Pfam, PROSITE, CDD, …). Gene Ontology (GO) terms describe molecular function, biological process, and cellular component in a controlled vocabulary. CATH places the structure in a hierarchical fold classification (Class/Architecture/Topology/Homologous-superfamily). The organism is the source species.

  · Three diagnostic plots accompany the record. The Cα contact map visualizes the tertiary structure as a 2D adjacency matrix (8 Å cutoff, sequence-local contacts suppressed). The Ramachandran plot shows the distribution of backbone (φ, ψ) torsions, with points in the α and β basins reflecting secondary structure content. The PAE plot shows AlphaFold's inter-residue confidence as a color matrix.

  · Six rendered views show the 3D structure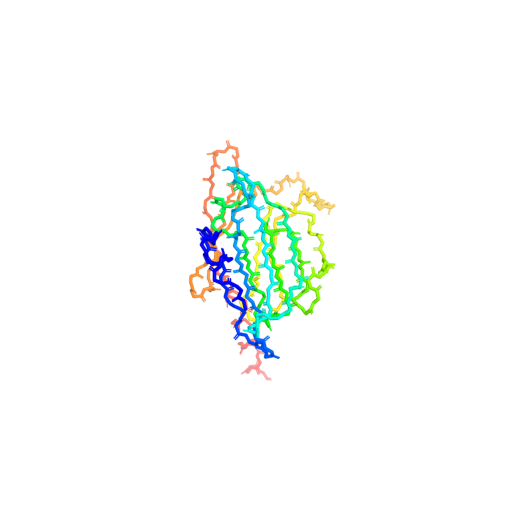 from the faces of a cube — i.e. along ±x, ±y, ±z. Rendering representation is drawn randomly per protein from cartoon (secondary-structure ribbons), sticks (backbone bonds), or molecular surface; coloring is either N→C rainbow (blue at the N-terminus through red at the C-terminus) or one color per chain.